Protein AF-A0A2M6ZV69-F1 (afdb_monomer)

Foldseek 3Di:
DLQVVLVVVLCVQQVDPPPVCSVVSVVVCCVVVVDPPVNVVSSVVSNVVVVCLLVLHPPNVVCVVVQVVDDDVRNVVSVPD

pLDDT: mean 84.69, std 12.87, range [47.62, 95.19]

Nearest PDB structures (foldseek):
  6khi-assembly1_F  TM=8.649E-01  e=1.779E-02  Thermosynechococcus vestitus BP-1

Sequence (81 aa):
MGFVIGLVAIWKYVGTFDILALPEELHAAILAGTLSTTAFTWILLGIFAGAAGKSAQFPLHVWLPDAMEGPTPVSALIHSS

Radius of gyration: 16.87 Å; Cα contacts (8 Å, |Δi|>4): 59; chains: 1; bounding box: 34×18×48 Å

Mean predicted aligned error: 7.54 Å

Secondary structure (DSSP, 8-state):
-HHHHHHHHHHHHHS---TTTHHHHHHHHHHTTSS-HHHHHHHHHHHHHHHHHHTT-TTTTTHHHHHHSS-HHHHHHHS--

Structure (mmCIF, N/CA/C/O backbone):
data_AF-A0A2M6ZV69-F1
#
_entry.id   AF-A0A2M6ZV69-F1
#
loop_
_atom_site.group_PDB
_atom_site.id
_atom_site.type_symbol
_atom_site.label_atom_id
_atom_site.label_alt_id
_atom_site.label_comp_id
_atom_site.label_asym_id
_atom_site.label_entity_id
_atom_site.label_seq_id
_atom_site.pdbx_PDB_ins_code
_atom_site.Cartn_x
_atom_site.Cartn_y
_atom_site.Cartn_z
_atom_site.occupancy
_atom_site.B_iso_or_equiv
_atom_site.auth_seq_id
_atom_site.auth_comp_id
_atom_site.auth_asym_id
_atom_site.auth_atom_id
_atom_site.pdbx_PDB_model_num
ATOM 1 N N . MET A 1 1 ? 3.573 -8.848 -5.933 1.00 74.38 1 MET A N 1
ATOM 2 C CA . MET A 1 1 ? 2.991 -9.506 -4.739 1.00 74.38 1 MET A CA 1
ATOM 3 C C . MET A 1 1 ? 2.534 -8.504 -3.687 1.00 74.38 1 MET A C 1
ATOM 5 O O . MET A 1 1 ? 1.359 -8.545 -3.354 1.00 74.38 1 MET A O 1
ATOM 9 N N . GLY A 1 2 ? 3.378 -7.559 -3.244 1.00 82.25 2 GLY A N 1
ATOM 10 C CA . GLY A 1 2 ? 2.970 -6.507 -2.290 1.00 82.25 2 GLY A CA 1
ATOM 11 C C . GLY A 1 2 ? 1.711 -5.730 -2.703 1.00 82.25 2 GLY A C 1
ATOM 12 O O . GLY A 1 2 ? 0.815 -5.551 -1.888 1.00 82.25 2 GLY A O 1
ATOM 13 N N . PHE A 1 3 ? 1.588 -5.393 -3.993 1.00 87.69 3 PHE A N 1
ATOM 14 C CA . PHE A 1 3 ? 0.392 -4.746 -4.545 1.00 87.69 3 PHE A CA 1
ATOM 15 C C . PHE A 1 3 ? -0.894 -5.551 -4.314 1.00 87.69 3 PHE A C 1
ATOM 17 O O . PHE A 1 3 ? -1.866 -5.042 -3.773 1.00 87.69 3 PHE A O 1
ATOM 24 N N . VAL A 1 4 ? -0.880 -6.834 -4.689 1.00 91.75 4 VAL A N 1
ATOM 25 C CA . VAL A 1 4 ? -2.045 -7.726 -4.579 1.00 91.75 4 VAL A CA 1
ATOM 26 C C . VAL A 1 4 ? -2.411 -7.955 -3.115 1.00 91.75 4 VAL A C 1
ATOM 28 O O . VAL A 1 4 ? -3.585 -7.918 -2.768 1.00 91.75 4 VAL A O 1
ATOM 31 N N . ILE A 1 5 ? -1.412 -8.123 -2.244 1.00 90.75 5 ILE A N 1
ATOM 32 C CA . ILE A 1 5 ? -1.627 -8.254 -0.798 1.00 90.75 5 ILE A CA 1
ATOM 33 C C . ILE A 1 5 ? -2.288 -6.987 -0.238 1.00 90.75 5 ILE A C 1
ATOM 35 O O . ILE A 1 5 ? -3.236 -7.089 0.536 1.00 90.75 5 ILE A O 1
ATOM 39 N N . GLY A 1 6 ? -1.840 -5.804 -0.668 1.00 90.62 6 GLY A N 1
ATOM 40 C CA . GLY A 1 6 ? -2.449 -4.532 -0.283 1.00 90.62 6 GLY A CA 1
ATOM 41 C C . GLY A 1 6 ? -3.906 -4.400 -0.736 1.00 90.62 6 GLY A C 1
ATOM 42 O O . GLY A 1 6 ? -4.756 -4.008 0.059 1.00 90.62 6 GLY A O 1
ATOM 43 N N . LEU A 1 7 ? -4.224 -4.801 -1.972 1.00 92.56 7 LEU A N 1
ATOM 44 C CA . LEU A 1 7 ? -5.599 -4.783 -2.491 1.00 92.56 7 LEU A CA 1
ATOM 45 C C . LEU A 1 7 ? -6.525 -5.748 -1.741 1.00 92.56 7 LEU A C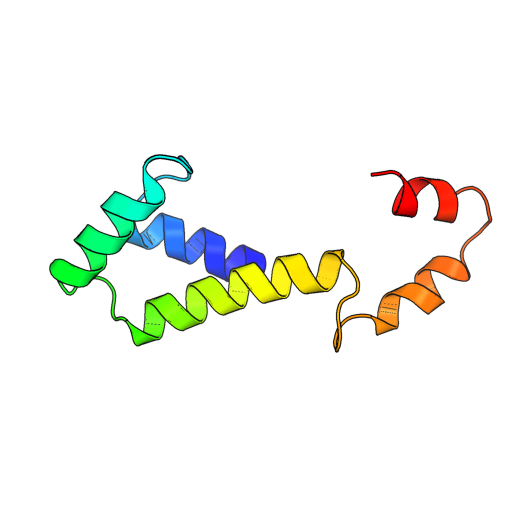 1
ATOM 47 O O . LEU A 1 7 ? -7.628 -5.371 -1.352 1.00 92.56 7 LEU A O 1
ATOM 51 N N . VAL A 1 8 ? -6.074 -6.980 -1.495 1.00 94.31 8 VAL A N 1
ATOM 52 C CA . VAL A 1 8 ? -6.851 -7.966 -0.727 1.00 94.31 8 VAL A CA 1
ATOM 53 C C . VAL A 1 8 ? -7.078 -7.480 0.706 1.00 94.31 8 VAL A C 1
ATOM 55 O O . VAL A 1 8 ? -8.163 -7.664 1.257 1.00 94.31 8 VAL A O 1
ATOM 58 N N . ALA A 1 9 ? -6.084 -6.825 1.309 1.00 92.31 9 ALA A N 1
ATOM 59 C CA . ALA A 1 9 ? -6.227 -6.249 2.637 1.00 92.31 9 ALA A CA 1
ATOM 60 C C . ALA A 1 9 ? -7.244 -5.096 2.660 1.00 92.31 9 ALA A C 1
ATOM 62 O O . ALA A 1 9 ? -8.095 -5.086 3.545 1.00 92.31 9 ALA A O 1
ATOM 63 N N . ILE A 1 10 ? -7.228 -4.182 1.681 1.00 93.31 10 ILE A N 1
ATOM 64 C CA . ILE A 1 10 ? -8.250 -3.124 1.557 1.00 93.31 10 ILE A CA 1
ATOM 65 C C . ILE A 1 10 ? -9.651 -3.735 1.471 1.00 93.31 10 ILE A C 1
ATOM 67 O O . ILE A 1 10 ? -10.532 -3.357 2.244 1.00 93.31 10 ILE A O 1
ATOM 71 N N . TRP A 1 11 ? -9.840 -4.733 0.605 1.00 94.69 11 TRP A N 1
ATOM 72 C CA . TRP A 1 11 ? -11.127 -5.416 0.471 1.00 94.69 11 TRP A CA 1
ATOM 73 C C . TRP A 1 11 ? -11.600 -6.031 1.792 1.00 94.69 11 TRP A C 1
ATOM 75 O O . TRP A 1 11 ? -12.770 -5.923 2.142 1.00 94.69 11 TRP A O 1
ATOM 85 N N . LYS A 1 12 ? -10.689 -6.638 2.559 1.00 93.94 12 LYS A N 1
ATOM 86 C CA . LYS A 1 12 ? -11.010 -7.254 3.852 1.00 93.94 12 LYS A CA 1
ATOM 87 C C . LYS A 1 12 ? -11.551 -6.249 4.880 1.00 93.94 12 LYS A C 1
ATOM 89 O O . LYS A 1 12 ? -12.403 -6.633 5.675 1.00 93.94 12 LYS A O 1
ATOM 94 N N . TYR A 1 13 ? -11.032 -5.021 4.910 1.00 90.81 13 TYR A N 1
ATOM 95 C CA . TYR A 1 13 ? -11.399 -4.025 5.928 1.00 90.81 13 TYR A CA 1
ATOM 96 C C . TYR A 1 13 ? -12.544 -3.106 5.504 1.00 90.81 13 TYR A C 1
ATOM 98 O O . TYR A 1 13 ? -13.337 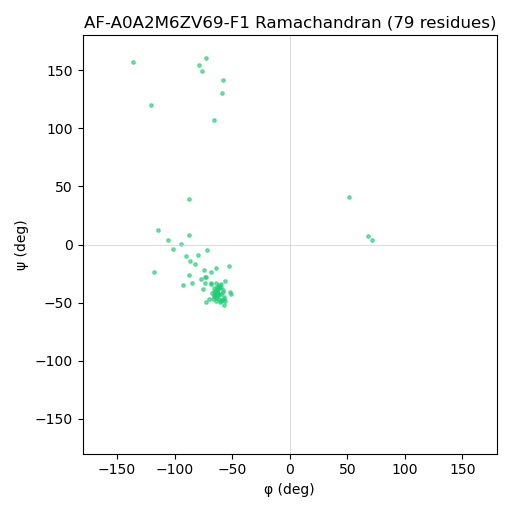-2.715 6.351 1.00 90.81 13 TYR A O 1
ATOM 106 N N . VAL A 1 14 ? -12.618 -2.766 4.218 1.00 92.12 14 VAL A N 1
ATOM 107 C CA . VAL A 1 14 ? -13.507 -1.713 3.704 1.00 92.12 14 VAL A CA 1
ATOM 108 C C . VAL A 1 14 ? -14.542 -2.260 2.710 1.00 92.12 14 VAL A C 1
ATOM 110 O O . VAL A 1 14 ? -15.601 -1.672 2.532 1.00 92.12 14 VAL A O 1
ATOM 113 N N . GLY A 1 15 ? -14.281 -3.400 2.060 1.00 93.25 15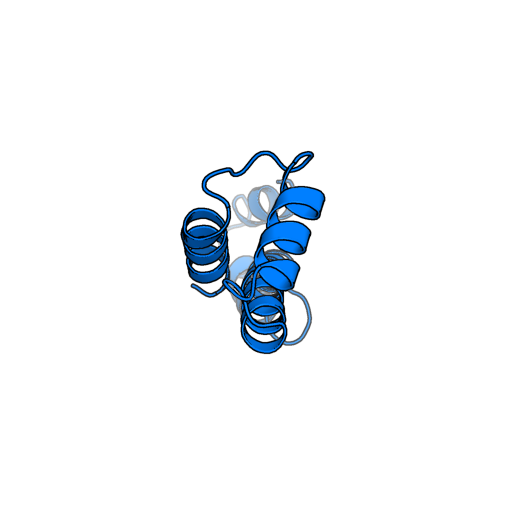 GLY A N 1
ATOM 114 C CA . GLY A 1 15 ? -15.244 -4.046 1.154 1.00 93.25 15 GLY A CA 1
ATOM 115 C C . GLY A 1 15 ? -15.539 -3.285 -0.145 1.00 93.25 15 GLY A C 1
ATOM 116 O O . GLY A 1 15 ? -16.416 -3.691 -0.902 1.00 93.25 15 GLY A O 1
ATOM 117 N N . THR A 1 16 ? -14.810 -2.203 -0.425 1.00 92.56 16 THR A N 1
ATOM 118 C CA . THR A 1 16 ? -14.919 -1.429 -1.664 1.00 92.56 16 THR A CA 1
ATOM 119 C C . THR A 1 16 ? -13.541 -1.064 -2.213 1.00 92.56 16 THR A C 1
ATOM 121 O O . THR A 1 16 ? -12.545 -1.025 -1.489 1.00 92.56 16 THR A O 1
ATOM 124 N N . PHE A 1 17 ? -13.494 -0.808 -3.519 1.00 94.06 17 PHE A N 1
ATOM 125 C CA . PHE A 1 17 ? -12.350 -0.222 -4.221 1.00 94.06 17 PHE A CA 1
ATOM 126 C C . PHE A 1 17 ? -12.675 1.163 -4.791 1.00 94.06 17 PHE A C 1
ATOM 128 O O . PHE A 1 17 ? -11.914 1.683 -5.607 1.00 94.06 17 PHE A O 1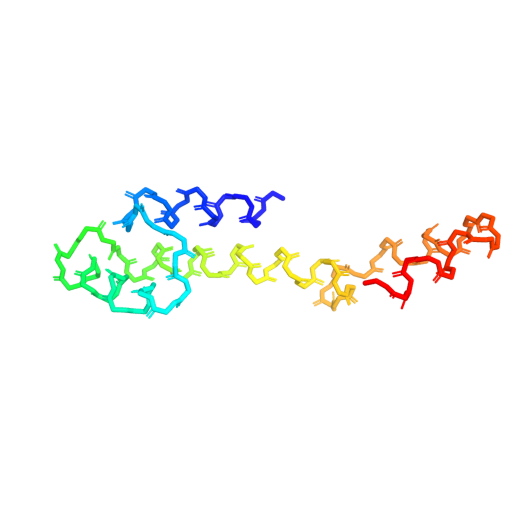
ATOM 135 N N . ASP A 1 18 ? -13.796 1.762 -4.383 1.00 95.19 18 ASP A N 1
ATOM 136 C CA . ASP A 1 18 ? -14.119 3.136 -4.750 1.00 95.19 18 ASP A CA 1
ATOM 137 C C . ASP A 1 18 ? -13.112 4.099 -4.114 1.00 95.19 18 ASP A C 1
ATOM 139 O O . ASP A 1 18 ? -13.133 4.358 -2.911 1.00 95.19 18 ASP A O 1
ATOM 143 N N . ILE A 1 19 ? -12.231 4.638 -4.954 1.00 91.69 19 ILE A N 1
ATOM 144 C CA . ILE A 1 19 ? -11.125 5.516 -4.570 1.00 91.69 19 ILE A CA 1
ATOM 145 C C . ILE A 1 19 ? -11.621 6.744 -3.799 1.00 91.69 19 ILE A C 1
ATOM 147 O O . ILE A 1 19 ? -10.898 7.235 -2.931 1.00 91.69 19 ILE A O 1
ATOM 151 N N . LEU A 1 20 ? -12.833 7.227 -4.082 1.00 95.12 20 LEU A N 1
ATOM 152 C CA . LEU A 1 20 ? -13.391 8.398 -3.407 1.00 95.12 20 LEU A CA 1
ATOM 153 C C . LEU A 1 20 ? -13.893 8.070 -1.994 1.00 95.12 20 LEU A C 1
ATOM 155 O O . LEU A 1 20 ? -13.816 8.927 -1.119 1.00 95.12 20 LEU A O 1
ATOM 159 N N . ALA A 1 21 ? -14.346 6.836 -1.761 1.00 93.69 21 ALA A N 1
ATOM 160 C CA . ALA A 1 21 ? -14.838 6.374 -0.462 1.00 93.69 21 ALA A CA 1
ATOM 161 C C . ALA A 1 21 ? -13.721 5.826 0.448 1.00 93.69 21 ALA A C 1
ATOM 163 O O . ALA A 1 21 ? -13.825 5.884 1.673 1.00 93.69 21 ALA A O 1
ATOM 164 N N . LEU A 1 22 ? -12.623 5.321 -0.133 1.00 92.94 22 LEU A N 1
ATOM 165 C CA . LEU A 1 22 ? -11.528 4.686 0.613 1.00 92.94 22 LEU A CA 1
ATOM 166 C C . LEU A 1 22 ? -10.967 5.512 1.790 1.00 92.94 22 LEU A C 1
ATOM 168 O O . LEU A 1 22 ? -10.709 4.905 2.831 1.00 92.94 22 LEU A O 1
ATOM 172 N N . PRO A 1 23 ? -10.743 6.840 1.691 1.00 93.38 23 PRO A N 1
ATOM 173 C CA . PRO A 1 23 ? -10.168 7.603 2.799 1.00 93.38 23 PRO A CA 1
ATOM 174 C C . PRO A 1 23 ? -11.060 7.618 4.043 1.00 93.38 23 PRO A C 1
ATOM 176 O O . PRO A 1 23 ? -10.553 7.490 5.157 1.00 93.38 23 PRO A O 1
ATOM 179 N N . GLU A 1 24 ? -12.372 7.760 3.854 1.00 94.75 24 GLU A N 1
ATOM 180 C CA . GLU A 1 24 ? -13.344 7.830 4.946 1.00 94.75 24 GLU A CA 1
ATOM 181 C C . GLU A 1 24 ? -13.529 6.459 5.602 1.00 94.75 24 GLU A C 1
ATOM 183 O O . GLU A 1 24 ? -13.374 6.323 6.816 1.00 94.75 24 GLU A O 1
ATOM 188 N N . GLU A 1 25 ? -13.749 5.421 4.796 1.00 94.56 25 GLU A N 1
ATOM 189 C CA . GLU A 1 25 ? -13.978 4.055 5.275 1.00 94.56 25 GLU A CA 1
ATOM 190 C C . GLU A 1 25 ? -12.766 3.484 6.026 1.00 94.56 25 GLU A C 1
ATOM 192 O O . GLU A 1 25 ? -12.886 2.839 7.071 1.00 94.56 25 GLU A O 1
ATOM 197 N N . LEU A 1 26 ? -11.557 3.751 5.530 1.00 93.44 26 LEU A N 1
ATOM 198 C CA . LEU A 1 26 ? -10.334 3.259 6.157 1.00 93.44 26 LEU A CA 1
ATOM 199 C C . LEU A 1 26 ? -10.018 4.016 7.452 1.00 93.44 26 LEU A C 1
ATOM 201 O O . LEU A 1 26 ? -9.509 3.424 8.407 1.00 93.44 26 LEU A O 1
ATOM 205 N N . HIS A 1 27 ? -10.364 5.305 7.516 1.00 93.69 27 HIS A N 1
ATOM 206 C CA . HIS A 1 27 ? -10.294 6.080 8.750 1.00 93.69 27 HIS A CA 1
ATOM 207 C C . HIS A 1 27 ? -11.296 5.557 9.788 1.00 93.69 27 HIS A C 1
ATOM 209 O O . HIS A 1 27 ? -10.922 5.341 10.944 1.00 93.69 27 HIS A O 1
ATOM 215 N N . ALA A 1 28 ? -12.530 5.265 9.372 1.00 94.56 28 ALA A N 1
ATOM 216 C CA . ALA A 1 28 ? -13.544 4.655 10.227 1.00 94.56 28 ALA A CA 1
ATOM 217 C C . ALA A 1 28 ? -13.091 3.284 10.766 1.00 94.56 28 ALA A C 1
ATOM 219 O O . ALA A 1 28 ? -13.223 3.024 11.964 1.00 94.56 28 ALA A O 1
ATOM 220 N N . ALA A 1 29 ? -12.468 2.442 9.933 1.00 93.50 29 ALA A N 1
ATOM 221 C CA . ALA A 1 29 ? -11.930 1.143 10.349 1.00 93.50 29 ALA A CA 1
ATOM 222 C C . ALA A 1 29 ? -10.830 1.259 11.424 1.00 93.50 29 ALA A C 1
ATOM 224 O O . ALA A 1 29 ? -10.758 0.413 12.328 1.00 93.50 29 ALA A O 1
ATOM 225 N N . ILE A 1 30 ? -9.997 2.305 11.350 1.00 95.06 30 ILE A N 1
ATOM 226 C CA . ILE A 1 30 ? -8.967 2.608 12.356 1.00 95.06 30 ILE A CA 1
ATOM 227 C C . ILE A 1 30 ? -9.608 3.073 13.666 1.00 95.06 30 ILE A C 1
ATOM 229 O O . ILE A 1 30 ? -9.253 2.566 14.731 1.00 95.06 30 ILE A O 1
ATOM 233 N N . LEU A 1 31 ? -10.576 3.992 13.603 1.00 94.88 31 LEU A N 1
ATOM 234 C CA . LEU A 1 31 ? -11.287 4.487 14.789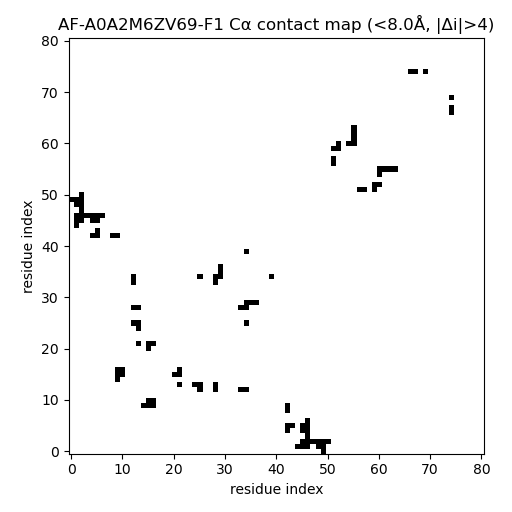 1.00 94.88 31 LEU A CA 1
ATOM 235 C C . LEU A 1 31 ? -12.084 3.382 15.495 1.00 94.88 31 LEU A C 1
ATOM 237 O O . LEU A 1 31 ? -12.114 3.333 16.723 1.00 94.88 31 LEU A O 1
ATOM 241 N N . ALA A 1 32 ? -12.675 2.462 14.732 1.00 93.50 32 ALA A N 1
ATOM 242 C CA . ALA A 1 32 ? -13.379 1.293 15.253 1.00 93.50 32 ALA A CA 1
ATOM 243 C C . ALA A 1 32 ? -12.439 0.222 15.847 1.00 93.50 32 ALA A C 1
ATOM 245 O O . ALA A 1 32 ? -12.908 -0.793 16.360 1.00 93.50 32 ALA A O 1
ATOM 246 N N . GLY A 1 33 ? -11.115 0.397 15.744 1.00 92.75 33 GLY A N 1
ATOM 247 C CA . GLY A 1 33 ? -10.115 -0.562 16.222 1.00 92.75 33 GLY A CA 1
ATOM 248 C C . GLY A 1 33 ? -10.020 -1.847 15.392 1.00 92.75 33 GLY A C 1
ATOM 249 O O . GLY A 1 33 ? -9.254 -2.747 15.734 1.00 92.75 33 GLY A O 1
ATOM 250 N N . THR A 1 34 ? -10.770 -1.943 14.292 1.00 94.00 34 THR A N 1
ATOM 251 C CA . THR A 1 34 ? -10.758 -3.108 13.393 1.00 94.00 34 THR A CA 1
ATOM 252 C C . THR A 1 34 ? -9.491 -3.167 12.540 1.00 94.00 34 THR A C 1
ATOM 254 O O . THR A 1 34 ? -9.029 -4.257 12.200 1.00 94.00 34 THR A O 1
ATOM 257 N N . LEU A 1 35 ? -8.887 -2.010 12.251 1.00 94.19 35 LEU A N 1
ATOM 258 C CA . LEU A 1 35 ? -7.618 -1.874 11.545 1.00 94.19 35 LEU A CA 1
ATOM 259 C C . LEU A 1 35 ? -6.605 -1.141 12.430 1.00 94.19 35 LEU A C 1
ATOM 261 O O . LEU A 1 35 ? -6.811 0.006 12.810 1.00 94.19 35 LEU A O 1
ATOM 265 N N . SER A 1 36 ? -5.475 -1.778 12.743 1.00 94.62 36 SER A N 1
ATOM 266 C CA . SER A 1 36 ? -4.403 -1.092 13.468 1.00 94.62 36 SER A CA 1
ATOM 267 C C . SER A 1 36 ? -3.630 -0.148 12.548 1.00 94.62 36 SER A C 1
ATOM 269 O O . SER A 1 36 ? -3.445 -0.422 11.360 1.00 94.62 36 SER A O 1
ATOM 271 N N . THR A 1 37 ? -3.100 0.938 13.109 1.00 93.06 37 THR A N 1
ATOM 272 C CA . THR A 1 37 ? -2.250 1.888 12.375 1.00 93.06 37 THR A CA 1
ATOM 273 C C . THR A 1 37 ? -0.996 1.219 11.810 1.00 93.06 37 THR A C 1
ATOM 275 O O . THR A 1 37 ? -0.591 1.509 10.689 1.00 93.06 37 THR A O 1
ATOM 278 N N . THR A 1 38 ? -0.412 0.258 12.531 1.00 94.50 38 THR A N 1
ATOM 279 C CA . THR A 1 38 ? 0.721 -0.540 12.039 1.00 94.50 38 THR A CA 1
ATOM 280 C C . THR A 1 38 ? 0.343 -1.379 10.820 1.00 94.50 38 THR A C 1
ATOM 282 O O . THR A 1 38 ? 1.086 -1.395 9.839 1.00 94.50 38 THR A O 1
ATOM 285 N N . ALA A 1 39 ? -0.802 -2.070 10.854 1.00 92.06 39 ALA A N 1
ATOM 286 C CA . ALA A 1 39 ? -1.270 -2.856 9.714 1.00 92.06 39 ALA A CA 1
ATOM 287 C C . ALA A 1 39 ? -1.584 -1.954 8.514 1.00 92.06 39 ALA A C 1
ATOM 289 O O . ALA A 1 39 ? -1.193 -2.272 7.392 1.00 92.06 39 ALA A O 1
ATOM 290 N N . PHE A 1 40 ? -2.209 -0.800 8.755 1.00 94.19 40 PHE A N 1
ATOM 291 C CA . PHE A 1 40 ? -2.484 0.197 7.727 1.00 94.19 40 PHE A CA 1
ATOM 292 C C . PHE A 1 40 ? -1.208 0.673 7.014 1.00 94.19 40 PHE A C 1
ATOM 294 O O . PHE A 1 40 ? -1.152 0.656 5.782 1.00 94.19 40 PHE A O 1
ATOM 301 N N . THR A 1 41 ? -0.147 0.994 7.761 1.00 94.31 41 THR A N 1
ATOM 302 C CA . THR A 1 41 ? 1.154 1.366 7.182 1.00 94.31 41 THR A CA 1
ATOM 303 C C . THR A 1 41 ? 1.710 0.272 6.269 1.00 94.31 41 THR A C 1
ATOM 305 O O . THR A 1 41 ? 2.152 0.563 5.159 1.00 94.31 41 THR A O 1
ATOM 308 N N . TRP A 1 42 ? 1.655 -0.997 6.686 1.00 93.62 42 TRP A N 1
ATOM 309 C CA . TRP A 1 42 ? 2.140 -2.110 5.861 1.00 93.62 42 TRP A CA 1
ATOM 310 C C . TRP A 1 42 ? 1.325 -2.314 4.582 1.00 93.62 42 TRP A C 1
ATOM 312 O O . TRP A 1 42 ? 1.905 -2.599 3.533 1.00 93.62 42 TRP A O 1
ATOM 322 N N . ILE A 1 43 ? 0.004 -2.134 4.646 1.00 93.12 43 ILE A N 1
ATOM 323 C CA . ILE A 1 43 ? -0.877 -2.197 3.471 1.00 93.12 43 ILE A CA 1
ATOM 324 C C . ILE A 1 43 ? -0.465 -1.127 2.454 1.00 93.12 43 ILE A C 1
ATOM 326 O O . ILE A 1 43 ? -0.242 -1.447 1.284 1.00 93.12 43 ILE A O 1
ATOM 330 N N . LEU A 1 44 ? -0.292 0.120 2.902 1.00 93.00 44 LEU A N 1
ATOM 331 C CA . LEU A 1 44 ? 0.129 1.219 2.032 1.00 93.00 44 LEU A CA 1
ATOM 332 C C . LEU A 1 44 ? 1.529 1.008 1.453 1.00 93.00 44 LEU A C 1
ATOM 334 O O . LEU A 1 44 ? 1.726 1.224 0.259 1.00 93.00 44 LEU A O 1
ATOM 338 N N . LEU A 1 45 ? 2.485 0.536 2.256 1.00 93.06 45 LEU A N 1
ATOM 339 C CA . LEU A 1 45 ? 3.826 0.206 1.768 1.00 93.06 45 LEU A CA 1
ATOM 340 C C . LEU A 1 45 ? 3.792 -0.909 0.716 1.00 93.06 45 LEU A C 1
ATOM 342 O O . LEU A 1 45 ? 4.528 -0.839 -0.266 1.00 93.06 45 LEU A O 1
ATOM 346 N N . GLY A 1 46 ? 2.922 -1.910 0.872 1.00 91.25 46 GLY A N 1
ATOM 347 C CA . GLY A 1 46 ? 2.732 -2.970 -0.119 1.00 91.25 46 GLY A CA 1
ATOM 348 C C . GLY A 1 46 ? 2.201 -2.446 -1.457 1.00 91.25 46 GLY A C 1
ATOM 349 O O . GLY A 1 46 ? 2.711 -2.826 -2.517 1.00 91.25 46 GLY A O 1
ATOM 350 N N . ILE A 1 47 ? 1.218 -1.541 -1.411 1.00 91.50 47 ILE A N 1
ATOM 351 C CA . ILE A 1 47 ? 0.670 -0.868 -2.600 1.00 91.50 47 ILE A CA 1
ATOM 352 C C . ILE A 1 47 ? 1.744 0.001 -3.257 1.00 91.50 47 ILE A C 1
ATOM 354 O O . ILE A 1 47 ? 1.982 -0.121 -4.461 1.00 91.50 47 ILE A O 1
ATOM 358 N N . PHE A 1 48 ? 2.432 0.818 -2.459 1.00 90.56 48 PHE A N 1
ATOM 359 C CA . PHE A 1 48 ? 3.496 1.703 -2.916 1.00 90.56 48 PHE A CA 1
ATOM 360 C C . PHE A 1 48 ? 4.645 0.930 -3.570 1.00 90.56 48 PHE A C 1
ATOM 362 O O . PHE A 1 48 ? 5.019 1.243 -4.694 1.00 90.56 48 PHE A O 1
ATOM 369 N N . ALA A 1 49 ? 5.152 -0.132 -2.937 1.00 89.06 49 ALA A N 1
ATOM 370 C CA . ALA A 1 49 ? 6.202 -0.979 -3.505 1.00 89.06 49 ALA A CA 1
ATOM 371 C C . ALA A 1 49 ? 5.774 -1.627 -4.835 1.00 89.06 49 ALA A C 1
ATOM 373 O O . ALA A 1 49 ? 6.585 -1.799 -5.744 1.00 89.06 49 ALA A O 1
ATOM 374 N N . GLY A 1 50 ? 4.487 -1.959 -4.967 1.00 87.62 50 GLY A N 1
ATOM 375 C CA . GLY A 1 50 ? 3.895 -2.419 -6.218 1.00 87.62 50 GLY A CA 1
ATOM 376 C C . GLY A 1 50 ? 3.960 -1.393 -7.346 1.00 87.62 50 GLY A C 1
ATOM 377 O O . GLY A 1 50 ? 4.351 -1.732 -8.463 1.00 87.62 50 GLY A O 1
ATOM 378 N N . ALA A 1 51 ? 3.589 -0.148 -7.049 1.00 88.12 51 ALA A N 1
ATOM 379 C CA . ALA A 1 51 ? 3.672 0.958 -7.998 1.00 88.12 51 ALA A CA 1
ATOM 380 C C . ALA A 1 51 ? 5.135 1.295 -8.340 1.00 88.12 51 ALA A C 1
ATOM 382 O O . ALA A 1 51 ? 5.492 1.347 -9.515 1.00 88.12 51 ALA A O 1
ATOM 383 N N . ALA A 1 52 ? 5.994 1.410 -7.324 1.00 89.25 52 ALA A N 1
ATOM 384 C CA . ALA A 1 52 ? 7.419 1.703 -7.463 1.00 89.25 52 ALA A CA 1
ATOM 385 C C . ALA A 1 52 ? 8.157 0.670 -8.329 1.00 89.25 52 ALA A C 1
ATOM 387 O O . ALA A 1 52 ? 8.998 1.041 -9.149 1.00 89.25 52 ALA A O 1
ATOM 388 N N . GLY A 1 53 ? 7.812 -0.617 -8.197 1.00 86.19 53 GLY A N 1
ATOM 389 C CA . GLY A 1 53 ? 8.365 -1.683 -9.032 1.00 86.19 53 GLY A CA 1
ATOM 390 C C . GLY A 1 53 ? 8.012 -1.537 -10.514 1.00 86.19 53 GLY A C 1
ATOM 391 O O . GLY A 1 53 ? 8.885 -1.728 -11.355 1.00 86.19 53 GLY A O 1
ATOM 392 N N . LYS A 1 54 ? 6.771 -1.143 -10.847 1.00 84.62 54 LYS A N 1
ATOM 393 C CA . LYS A 1 54 ? 6.369 -0.892 -12.246 1.00 84.62 54 LYS A CA 1
ATOM 394 C C . LYS A 1 54 ? 7.046 0.341 -12.842 1.00 84.62 54 LYS A C 1
ATOM 396 O O . LYS A 1 54 ? 7.349 0.345 -14.026 1.00 84.62 54 LYS A O 1
ATOM 401 N N . SER A 1 55 ? 7.303 1.365 -12.033 1.00 87.12 55 SER A N 1
ATOM 402 C CA . SER A 1 55 ? 7.960 2.603 -12.472 1.00 87.12 55 SER A CA 1
ATOM 403 C C . SER A 1 55 ? 9.494 2.554 -12.416 1.00 87.12 55 SER A C 1
ATOM 405 O O . SER A 1 55 ? 10.123 3.596 -12.578 1.00 87.12 55 SER A O 1
ATOM 407 N N . ALA A 1 56 ? 10.099 1.386 -12.155 1.00 84.25 56 ALA A N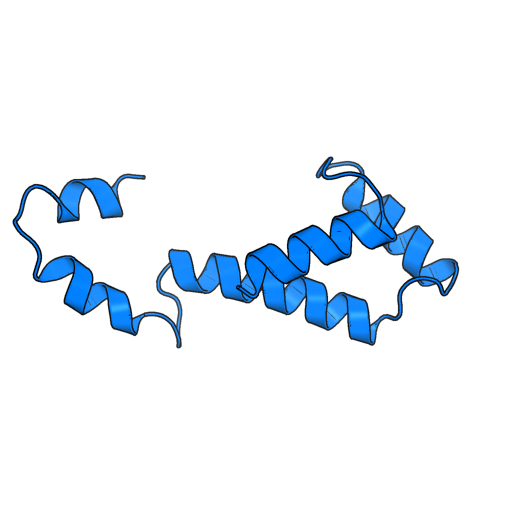 1
ATOM 408 C CA . ALA A 1 56 ? 11.552 1.199 -12.045 1.00 84.25 56 ALA A CA 1
ATOM 409 C C . ALA A 1 56 ? 12.239 2.196 -11.080 1.00 84.25 56 ALA A C 1
ATOM 411 O O . ALA A 1 56 ? 13.316 2.721 -11.358 1.00 84.25 56 ALA A O 1
ATOM 412 N N . GLN A 1 57 ? 11.617 2.477 -9.931 1.00 88.12 57 GLN A N 1
ATOM 413 C CA . GLN A 1 57 ? 12.190 3.361 -8.906 1.00 88.12 57 GLN A CA 1
ATOM 414 C C . GLN A 1 57 ? 13.246 2.631 -8.059 1.00 88.12 57 GLN A C 1
ATOM 416 O O . GLN A 1 57 ? 13.182 1.415 -7.897 1.00 88.12 57 GLN A O 1
ATOM 421 N N . PHE A 1 58 ? 14.208 3.354 -7.468 1.00 84.75 58 PHE A N 1
ATOM 422 C CA . PHE A 1 58 ? 15.190 2.762 -6.546 1.00 84.75 58 PHE A CA 1
ATOM 423 C C . PHE A 1 58 ? 14.479 2.100 -5.347 1.00 84.75 58 PHE A C 1
ATOM 425 O O . PHE A 1 58 ? 13.637 2.752 -4.727 1.00 84.75 58 PHE A O 1
ATOM 432 N N . PRO A 1 59 ? 14.792 0.843 -4.974 1.00 80.94 59 PRO A N 1
ATOM 433 C CA . PRO A 1 59 ? 15.840 -0.045 -5.502 1.00 80.94 59 PRO A CA 1
ATOM 434 C C . PRO A 1 59 ? 15.381 -1.025 -6.611 1.00 80.94 59 PRO A C 1
ATOM 436 O O . PRO A 1 59 ? 16.184 -1.809 -7.104 1.00 80.94 59 PRO A O 1
ATOM 439 N N . LEU A 1 60 ? 14.113 -1.001 -7.025 1.00 82.38 60 LEU A N 1
ATOM 440 C CA . LEU A 1 60 ? 13.454 -1.984 -7.903 1.00 82.38 60 LEU A CA 1
ATOM 441 C C . LEU A 1 60 ? 13.601 -1.697 -9.417 1.00 82.38 60 LEU A C 1
ATOM 443 O O . LEU A 1 60 ? 12.658 -1.908 -10.178 1.00 82.38 60 LEU A O 1
ATOM 447 N N . HIS A 1 61 ? 14.769 -1.233 -9.867 1.00 85.44 61 HIS A N 1
ATOM 448 C CA . HIS A 1 61 ? 15.027 -0.865 -11.274 1.00 85.44 61 HIS A CA 1
ATOM 449 C C . HIS A 1 61 ? 15.803 -1.927 -12.073 1.00 85.44 61 HIS A C 1
ATOM 451 O O . H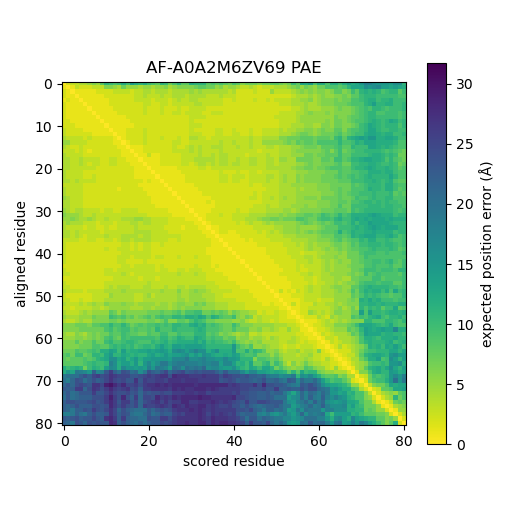IS A 1 61 ? 16.015 -1.763 -13.268 1.00 85.44 61 HIS A O 1
ATOM 457 N N . VAL A 1 62 ? 16.233 -3.015 -11.425 1.00 82.75 62 VAL A N 1
ATOM 458 C CA . VAL A 1 62 ? 17.149 -4.024 -11.997 1.00 82.75 62 VAL A CA 1
ATOM 459 C C . VAL A 1 62 ? 16.600 -4.792 -13.199 1.00 82.75 62 VAL A C 1
ATOM 461 O O . VAL A 1 62 ? 17.380 -5.338 -13.960 1.00 82.75 62 VAL A O 1
ATOM 464 N N . TRP A 1 63 ? 15.281 -4.816 -13.392 1.00 78.31 63 TRP A N 1
ATOM 465 C CA . TRP A 1 63 ? 14.642 -5.458 -14.545 1.00 78.31 63 TRP A CA 1
ATOM 466 C C . TRP A 1 63 ? 14.631 -4.562 -15.793 1.00 78.31 63 TRP A C 1
ATOM 468 O O . TRP A 1 63 ? 14.382 -5.046 -16.894 1.00 78.31 63 TRP A O 1
ATOM 478 N N . LEU A 1 64 ? 14.860 -3.252 -15.630 1.00 77.12 64 LEU A N 1
ATOM 479 C CA . LEU A 1 64 ? 14.794 -2.285 -16.724 1.00 77.12 64 LEU A CA 1
ATOM 480 C C . LEU A 1 64 ? 15.925 -2.489 -17.754 1.00 77.12 64 LEU A C 1
ATOM 482 O O . LEU A 1 64 ? 15.615 -2.445 -18.943 1.00 77.12 64 LEU A O 1
ATOM 486 N N . PRO A 1 65 ? 17.188 -2.769 -17.359 1.00 75.88 65 PRO A N 1
ATOM 487 C CA . PRO A 1 65 ? 18.237 -3.163 -18.301 1.00 75.88 65 PRO A CA 1
ATOM 488 C C . PRO A 1 65 ? 17.882 -4.433 -19.087 1.00 75.88 65 PRO A C 1
ATOM 490 O O . PRO A 1 65 ? 17.926 -4.407 -20.313 1.00 75.88 65 PRO A O 1
ATOM 493 N N . ASP A 1 66 ? 17.422 -5.492 -18.411 1.00 76.69 66 ASP A N 1
ATOM 494 C CA . ASP A 1 66 ? 17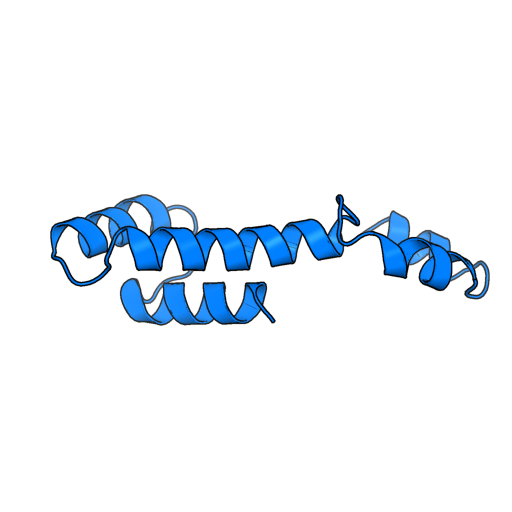.029 -6.758 -19.055 1.00 76.69 66 ASP A CA 1
ATOM 495 C C . ASP A 1 66 ? 15.863 -6.565 -20.050 1.00 76.69 66 ASP A C 1
ATOM 497 O O . ASP A 1 66 ? 15.813 -7.196 -21.106 1.00 76.69 66 ASP A O 1
ATOM 501 N N . ALA A 1 67 ? 14.928 -5.650 -19.758 1.00 69.75 67 ALA A N 1
ATOM 502 C CA . ALA A 1 67 ? 13.830 -5.295 -20.663 1.00 69.75 67 ALA A CA 1
ATOM 503 C C . ALA A 1 67 ? 14.297 -4.545 -21.927 1.00 69.75 67 ALA A C 1
ATOM 505 O O . ALA A 1 67 ? 13.605 -4.568 -22.948 1.00 69.75 67 ALA A O 1
ATOM 506 N N . MET A 1 68 ? 15.460 -3.889 -2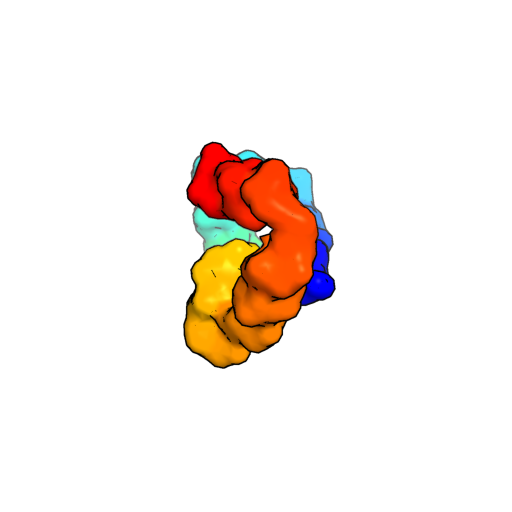1.873 1.00 72.19 68 MET A N 1
ATOM 507 C CA . MET A 1 68 ? 16.072 -3.188 -23.007 1.00 72.19 68 MET A CA 1
ATOM 508 C C . MET A 1 68 ? 16.946 -4.096 -23.884 1.00 72.19 68 MET A C 1
ATOM 510 O O . MET A 1 68 ? 17.245 -3.719 -25.015 1.00 72.19 68 MET A O 1
ATOM 514 N N . GLU A 1 69 ? 17.310 -5.293 -23.415 1.00 78.00 69 GLU A N 1
ATOM 515 C CA . GLU A 1 69 ? 18.028 -6.302 -24.212 1.00 78.00 69 GLU A CA 1
ATOM 516 C C . GLU A 1 69 ? 17.105 -7.096 -25.165 1.00 78.00 69 GLU A C 1
ATOM 518 O O . GLU A 1 69 ? 17.575 -7.833 -26.034 1.00 78.00 69 GLU A O 1
ATOM 523 N N . GLY A 1 70 ? 15.781 -6.934 -25.046 1.00 64.81 70 GLY A N 1
ATOM 524 C CA . GLY A 1 70 ? 14.793 -7.523 -25.956 1.00 64.81 70 GLY A CA 1
ATOM 525 C C . GLY A 1 70 ? 14.744 -6.858 -27.349 1.00 64.81 70 GLY A C 1
ATOM 526 O O . GLY A 1 70 ? 15.182 -5.722 -27.521 1.00 64.81 70 GLY A O 1
ATOM 527 N N . PRO A 1 71 ? 14.184 -7.531 -28.379 1.00 59.72 71 PRO A N 1
ATOM 528 C CA . PRO A 1 71 ? 14.142 -7.016 -29.751 1.00 59.72 71 PRO A CA 1
ATOM 529 C C . PRO A 1 71 ? 13.416 -5.660 -29.853 1.00 59.72 71 PRO A C 1
ATOM 531 O O . PRO A 1 71 ? 12.381 -5.432 -29.226 1.00 59.72 71 PRO A O 1
ATOM 534 N N . THR A 1 72 ? 13.944 -4.771 -30.698 1.00 66.06 72 THR A N 1
ATOM 535 C CA . THR A 1 72 ? 13.629 -3.331 -30.817 1.00 66.06 72 THR A CA 1
ATOM 536 C C . THR A 1 72 ? 12.159 -2.897 -30.989 1.00 66.06 72 THR A C 1
ATOM 538 O O . THR A 1 72 ? 11.881 -1.741 -30.680 1.00 66.06 72 THR A O 1
ATOM 541 N N . PRO A 1 73 ? 11.176 -3.726 -31.401 1.00 55.28 73 PRO A N 1
ATOM 542 C CA . PRO A 1 73 ? 9.762 -3.334 -31.325 1.00 55.28 73 PRO A CA 1
ATOM 543 C C . PRO A 1 73 ? 9.180 -3.363 -29.899 1.00 55.28 73 PRO A C 1
ATOM 545 O O . PRO A 1 73 ? 8.162 -2.725 -29.641 1.00 55.28 73 PRO A O 1
ATOM 548 N N . VAL A 1 74 ? 9.789 -4.116 -28.973 1.00 55.03 74 VAL A N 1
ATOM 549 C CA . VAL A 1 74 ? 9.223 -4.401 -27.640 1.00 55.03 74 VAL A CA 1
ATOM 550 C C . VAL A 1 74 ? 9.530 -3.289 -26.629 1.00 55.03 74 VAL A C 1
ATOM 552 O O . VAL A 1 74 ? 8.682 -2.972 -25.798 1.00 55.03 74 VAL A O 1
ATOM 555 N N . SER A 1 75 ? 10.683 -2.621 -26.735 1.00 56.78 75 SER A N 1
ATOM 556 C CA . SER A 1 75 ? 11.052 -1.514 -25.835 1.00 56.78 75 SER A CA 1
ATOM 557 C C . SER A 1 75 ? 10.187 -0.262 -26.037 1.00 56.78 75 SER A C 1
ATOM 559 O O . SER A 1 75 ? 9.841 0.411 -25.065 1.00 56.78 75 SER A O 1
ATOM 561 N N . ALA A 1 76 ? 9.764 0.013 -27.277 1.00 57.16 76 ALA A N 1
ATOM 562 C CA . ALA A 1 76 ? 8.860 1.118 -27.599 1.00 57.16 76 ALA A CA 1
ATOM 563 C C . ALA A 1 76 ? 7.471 0.943 -26.961 1.00 57.16 76 ALA A C 1
ATOM 565 O O . ALA A 1 76 ? 6.864 1.931 -26.562 1.00 57.16 76 ALA A O 1
ATOM 566 N N . LEU A 1 77 ? 6.996 -0.301 -26.819 1.00 57.72 77 LEU A N 1
ATOM 567 C CA . LEU A 1 77 ? 5.694 -0.612 -26.226 1.00 57.72 77 LEU A CA 1
ATOM 568 C C . LEU A 1 77 ? 5.696 -0.459 -24.695 1.00 57.72 77 LEU A C 1
ATOM 570 O O . LEU A 1 77 ? 4.718 0.015 -24.132 1.00 57.72 77 LEU A O 1
ATOM 574 N N . ILE A 1 78 ? 6.795 -0.842 -24.028 1.00 60.94 78 ILE A N 1
ATOM 575 C CA . ILE A 1 78 ? 6.934 -0.795 -22.558 1.00 60.94 78 ILE A CA 1
ATOM 576 C C . ILE A 1 78 ? 7.097 0.647 -22.048 1.00 60.94 78 ILE A C 1
ATOM 578 O O . ILE A 1 78 ? 6.704 0.952 -20.926 1.00 60.94 78 ILE A O 1
ATOM 582 N N . HIS A 1 79 ? 7.653 1.545 -22.865 1.00 58.94 79 HIS A N 1
ATOM 583 C CA . HIS A 1 79 ? 7.869 2.946 -22.488 1.00 58.94 79 HIS A CA 1
ATOM 584 C C . HIS A 1 79 ? 6.682 3.873 -22.833 1.00 58.94 79 HIS A C 1
ATOM 586 O O . HIS A 1 79 ? 6.674 5.033 -22.420 1.00 58.94 79 HIS A O 1
ATOM 592 N N . SER A 1 80 ? 5.687 3.406 -23.599 1.00 50.41 80 SER A N 1
ATOM 593 C CA . SER A 1 80 ? 4.557 4.228 -24.069 1.00 50.41 80 SER A CA 1
ATOM 594 C C . SER A 1 80 ? 3.218 3.963 -23.368 1.00 50.41 80 SER A C 1
ATOM 596 O O . SER A 1 80 ? 2.209 4.523 -23.796 1.00 50.41 80 SER A O 1
ATOM 598 N N . SER A 1 81 ? 3.172 3.093 -22.356 1.00 47.62 81 SER A N 1
ATOM 599 C CA . SER A 1 81 ? 1.930 2.620 -21.716 1.00 47.62 81 SER A CA 1
ATOM 600 C C . SER A 1 81 ? 1.905 2.826 -20.210 1.00 47.62 81 SER A C 1
ATOM 602 O O . SER A 1 81 ? 2.916 2.456 -19.573 1.00 47.62 81 SER A O 1
#

Solvent-accessible surface area (backbone atoms only — not comparable to full-atom values): 4688 Å² total; per-residue (Å²): 106,45,29,60,54,20,52,54,50,44,38,74,74,58,69,59,84,53,76,86,52,46,66,59,47,53,50,49,31,39,76,70,64,78,36,53,71,70,57,51,52,53,35,51,50,19,36,47,53,38,52,37,45,75,68,45,35,91,88,49,34,77,62,56,64,64,53,61,74,49,66,79,76,55,47,62,57,67,76,74,109